Protein 7MTT (pdb70)

Structure (mmCIF, N/CA/C/O backbone):
data_7MTT
#
_entry.id   7MTT
#
_cell.length_a   50.545
_cell.length_b   60.173
_cell.length_c   66.497
_cell.angle_alpha   90.000
_cell.angle_beta   90.000
_cell.angle_gamma   90.000
#
_symmetry.space_group_name_H-M   'P 21 21 21'
#
loop_
_entity.id
_entity.type
_entity.pdbx_description
1 polymer 'Colibactin self-protection protein ClbS'
2 non-polymer '2-[N-CYCLOHEXYLAMINO]ETHANE SULFONIC ACID'
3 water water
#
loop_
_atom_site.group_PDB
_atom_site.id
_atom_site.type_symbol
_atom_site.label_atom_id
_atom_site.label_alt_id
_atom_site.label_comp_id
_atom_site.label_asym_id
_atom_site.label_entity_id
_atom_site.label_seq_id
_atom_site.pdbx_PDB_ins_code
_atom_site.Cartn_x
_atom_site.Cartn_y
_atom_site.Cartn_z
_atom_site.occupancy
_atom_site.B_iso_or_equiv
_atom_site.auth_seq_id
_atom_site.auth_comp_id
_atom_site.auth_asym_id
_atom_site.auth_atom_id
_atom_site.pdbx_PDB_model_num
ATOM 1 N N . ALA A 1 2 ? 18.493 -4.471 -5.351 1.00 41.45 2 ALA A N 1
ATOM 2 C CA . ALA A 1 2 ? 18.034 -3.089 -4.891 1.00 53.15 2 ALA A CA 1
ATOM 3 C C . ALA A 1 2 ? 16.525 -3.025 -4.516 1.00 47.22 2 ALA A C 1
ATOM 4 O O . ALA A 1 2 ? 15.718 -3.833 -4.944 1.00 47.13 2 ALA A O 1
ATOM 6 N N . VAL A 1 3 ? 16.154 -2.037 -3.719 1.00 45.95 3 VAL A N 1
ATOM 7 C CA . VAL A 1 3 ? 14.771 -1.898 -3.208 1.00 39.41 3 VAL A CA 1
ATOM 8 C C . VAL A 1 3 ? 14.499 -0.381 -3.351 1.00 41.82 3 VAL A C 1
ATOM 9 O O . VAL A 1 3 ? 15.465 0.360 -3.478 1.00 36.64 3 VAL A O 1
ATOM 13 N N . PRO A 1 4 ? 13.243 0.091 -3.317 1.00 37.69 4 PRO A N 1
ATOM 14 C CA . PRO A 1 4 ? 13.094 1.582 -3.427 1.00 34.08 4 PRO A CA 1
ATOM 15 C C . PRO A 1 4 ? 13.878 2.296 -2.384 1.00 32.69 4 PRO A C 1
ATOM 16 O O . PRO A 1 4 ? 13.943 1.863 -1.179 1.00 34.91 4 PRO A O 1
ATOM 20 N N . SER A 1 5 ? 14.551 3.378 -2.817 1.00 37.09 5 SER A N 1
ATOM 21 C CA . SER A 1 5 ? 15.453 4.126 -1.908 1.00 35.34 5 SER A CA 1
ATOM 22 C C . SER A 1 5 ? 15.127 5.591 -1.918 1.00 36.35 5 SER A C 1
ATOM 23 O O . SER A 1 5 ? 15.885 6.388 -1.324 1.00 36.98 5 SER A O 1
ATOM 26 N N . SER A 1 6 ? 14.022 5.981 -2.534 1.00 33.26 6 SER A N 1
ATOM 27 C CA . SER A 1 6 ? 13.623 7.377 -2.495 1.00 35.94 6 SER A CA 1
ATOM 28 C C . SER A 1 6 ? 12.128 7.414 -2.582 1.00 35.40 6 SER A C 1
ATOM 29 O O . SER A 1 6 ? 11.510 6.435 -2.989 1.00 34.17 6 SER A O 1
ATOM 32 N N . LYS A 1 7 ? 11.561 8.546 -2.195 1.00 37.94 7 LYS A N 1
ATOM 33 C CA . LYS A 1 7 ? 10.119 8.849 -2.335 1.00 39.00 7 LYS A CA 1
ATOM 34 C C . LYS A 1 7 ? 9.581 8.534 -3.689 1.00 39.98 7 LYS A C 1
ATOM 35 O O . LYS A 1 7 ? 8.479 7.971 -3.839 1.00 38.39 7 LYS A O 1
ATOM 41 N N . GLU A 1 8 ? 10.330 8.943 -4.732 1.00 43.99 8 GLU A N 1
ATOM 42 C CA . GLU A 1 8 ? 9.820 8.771 -6.082 1.00 38.22 8 GLU A CA 1
ATOM 43 C C . GLU A 1 8 ? 9.787 7.300 -6.493 1.00 35.79 8 GLU A C 1
ATOM 44 O O . GLU A 1 8 ? 8.847 6.845 -7.185 1.00 36.23 8 GLU A O 1
ATOM 50 N N . GLU A 1 9 ? 10.780 6.559 -6.049 1.00 32.61 9 GLU A N 1
ATOM 51 C CA . GLU A 1 9 ? 10.845 5.136 -6.389 1.00 36.65 9 GLU A CA 1
ATOM 52 C C . GLU A 1 9 ? 9.763 4.372 -5.565 1.00 34.75 9 GLU A C 1
ATOM 53 O O . GLU A 1 9 ? 9.259 3.348 -6.015 1.00 37.92 9 GLU A O 1
ATOM 59 N N . LEU A 1 10 ? 9.467 4.866 -4.361 1.00 34.86 10 LEU A N 1
ATOM 60 C CA . LEU A 1 10 ? 8.451 4.203 -3.490 1.00 33.58 10 LEU A CA 1
ATOM 61 C C . LEU A 1 10 ? 7.094 4.326 -4.135 1.00 36.33 10 LEU A C 1
ATOM 62 O O . LEU A 1 10 ? 6.327 3.326 -4.272 1.00 32.86 10 LEU A O 1
ATOM 67 N N . ILE A 1 11 ? 6.774 5.541 -4.565 1.00 30.86 11 ILE A N 1
ATOM 68 C CA . ILE A 1 11 ? 5.492 5.779 -5.209 1.00 32.25 11 ILE A CA 1
ATOM 69 C C . ILE A 1 11 ? 5.342 4.966 -6.514 1.00 32.71 11 ILE A C 1
ATOM 70 O O . ILE A 1 11 ? 4.262 4.414 -6.794 1.00 36.38 11 ILE A O 1
ATOM 75 N N . LYS A 1 12 ? 6.364 4.988 -7.373 1.00 36.20 12 LYS A N 1
ATOM 76 C CA . LYS A 1 12 ? 6.393 4.171 -8.576 1.00 37.94 12 LYS A CA 1
ATOM 77 C C . LYS A 1 12 ? 6.109 2.689 -8.257 1.00 32.58 12 LYS A C 1
ATOM 78 O O . LYS A 1 12 ? 5.283 2.074 -8.922 1.00 37.52 12 LYS A O 1
ATOM 84 N N . ALA A 1 13 ? 6.795 2.164 -7.267 1.00 33.28 13 ALA A N 1
ATOM 85 C CA . ALA A 1 13 ? 6.686 0.701 -6.902 1.00 36.88 13 ALA A CA 1
ATOM 86 C C . ALA A 1 13 ? 5.271 0.356 -6.403 1.00 34.07 13 ALA A C 1
ATOM 87 O O . ALA A 1 13 ? 4.685 -0.670 -6.766 1.00 31.93 13 ALA A O 1
ATOM 89 N N . ILE A 1 14 ? 4.678 1.277 -5.682 1.00 32.83 14 ILE A N 1
ATOM 90 C CA . ILE A 1 14 ? 3.272 1.103 -5.190 1.00 33.31 14 ILE A CA 1
ATOM 91 C C . ILE A 1 14 ? 2.314 1.126 -6.337 1.00 36.32 14 ILE A C 1
ATOM 92 O O . ILE A 1 14 ? 1.495 0.228 -6.473 1.00 33.27 14 ILE A O 1
ATOM 97 N N . ASN A 1 15 ? 2.430 2.126 -7.213 1.00 37.03 15 ASN A N 1
ATOM 98 C CA . ASN A 1 15 ? 1.438 2.276 -8.304 1.00 36.59 15 ASN A CA 1
ATOM 99 C C . ASN A 1 15 ? 1.503 1.174 -9.301 1.00 33.60 15 ASN A C 1
ATOM 100 O O . ASN A 1 15 ? 0.465 0.665 -9.757 1.00 36.45 15 ASN A O 1
ATOM 105 N N . SER A 1 16 ? 2.727 0.789 -9.592 1.00 34.77 16 SER A N 1
ATOM 106 C CA . SER A 1 16 ? 2.996 -0.252 -10.489 1.00 37.89 16 SER A CA 1
ATOM 107 C C . SER A 1 16 ? 2.521 -1.650 -10.017 1.00 37.69 16 SER A C 1
ATOM 108 O O . SER A 1 16 ? 1.778 -2.352 -10.741 1.00 37.00 16 SER A O 1
ATOM 111 N N . ASN A 1 17 ? 3.000 -2.066 -8.833 1.00 35.52 17 ASN A N 1
ATOM 112 C CA . ASN A 1 17 ? 2.550 -3.338 -8.185 1.00 33.04 17 ASN A CA 1
ATOM 113 C C . ASN A 1 17 ? 1.023 -3.386 -8.010 1.00 29.62 17 ASN A C 1
ATOM 114 O O . ASN A 1 17 ? 0.371 -4.426 -8.207 1.00 34.23 17 ASN A O 1
ATOM 119 N N . PHE A 1 18 ? 0.459 -2.279 -7.581 1.00 31.48 18 PHE A N 1
ATOM 120 C CA . PHE A 1 18 ? -1.019 -2.179 -7.424 1.00 32.45 18 PHE A CA 1
ATOM 121 C C . PHE A 1 18 ? -1.782 -2.292 -8.757 1.00 36.20 18 PHE A C 1
ATOM 122 O O . PHE A 1 18 ? -2.840 -2.980 -8.852 1.00 30.78 18 PHE A O 1
ATOM 130 N N . SER A 1 19 ? -1.247 -1.664 -9.806 1.00 34.84 19 SER A N 1
ATOM 131 C CA . SER A 1 19 ? -1.961 -1.696 -11.081 1.00 36.21 19 SER A CA 1
ATOM 132 C C . SER A 1 19 ? -1.991 -3.164 -11.611 1.00 34.47 19 SER A C 1
ATOM 133 O O . SER A 1 19 ? -3.074 -3.668 -12.062 1.00 36.55 19 SER A O 1
ATOM 136 N N . LEU A 1 20 ? -0.874 -3.884 -11.457 1.00 33.61 20 LEU A N 1
ATOM 137 C CA . LEU A 1 20 ? -0.805 -5.266 -11.924 1.00 37.01 20 LEU A CA 1
ATOM 138 C C . LEU A 1 20 ? -1.740 -6.171 -11.093 1.00 39.38 20 LEU A C 1
ATOM 139 O O . LEU A 1 20 ? -2.424 -7.063 -11.613 1.00 34.91 20 LEU A O 1
ATOM 144 N N . LEU A 1 21 ? -1.756 -5.935 -9.779 1.00 32.83 21 LEU A N 1
ATOM 145 C CA . LEU A 1 21 ? -2.631 -6.686 -8.861 1.00 29.93 21 LEU A CA 1
ATOM 146 C C . LEU A 1 21 ? -4.089 -6.435 -9.180 1.00 27.99 21 LEU A C 1
ATOM 147 O O . LEU A 1 21 ? -4.922 -7.366 -9.194 1.00 33.82 21 LEU A O 1
ATOM 152 N N . ASN A 1 22 ? -4.464 -5.182 -9.304 1.00 26.24 22 ASN A N 1
ATOM 153 C CA . ASN A 1 22 ? -5.825 -4.830 -9.574 1.00 33.66 22 ASN A CA 1
ATOM 154 C C . ASN A 1 22 ? -6.390 -5.464 -10.880 1.00 39.61 22 ASN A C 1
ATOM 155 O O . ASN A 1 22 ? -7.544 -5.871 -10.930 1.00 43.24 22 ASN A O 1
ATOM 160 N N . LYS A 1 23 ? -5.554 -5.561 -11.906 1.00 41.12 23 LYS A N 1
ATOM 161 C CA . LYS A 1 23 ? -5.918 -6.196 -13.170 1.00 44.83 23 LYS A CA 1
ATOM 162 C C . LYS A 1 23 ? -6.295 -7.649 -12.885 1.00 39.44 23 LYS A C 1
ATOM 163 O O . LYS A 1 23 ? -7.405 -8.089 -13.235 1.00 46.51 23 LYS A O 1
ATOM 169 N N . LYS A 1 24 ? -5.414 -8.375 -12.199 1.00 36.37 24 LYS A N 1
ATOM 170 C CA . LYS A 1 24 ? -5.707 -9.750 -11.760 1.00 37.36 24 LYS A CA 1
ATOM 171 C C . LYS A 1 24 ? -6.988 -9.852 -10.885 1.00 38.62 24 LYS A C 1
ATOM 172 O O . LYS A 1 24 ? -7.845 -10.713 -11.108 1.00 36.38 24 LYS A O 1
ATOM 178 N N . LEU A 1 25 ? -7.128 -8.974 -9.888 1.00 35.11 25 LEU A N 1
ATOM 179 C CA . LEU A 1 25 ? -8.330 -9.028 -9.062 1.00 34.09 25 LEU A CA 1
ATOM 180 C C . LEU A 1 25 ? -9.614 -8.822 -9.847 1.00 35.62 25 LEU A C 1
ATOM 181 O O . LEU A 1 25 ? -10.628 -9.491 -9.595 1.00 37.43 25 LEU A O 1
ATOM 186 N N . GLU A 1 26 ? -9.595 -7.830 -10.739 1.00 36.13 26 GLU A N 1
ATOM 187 C CA . GLU A 1 26 ? -10.767 -7.557 -11.582 1.00 40.11 26 GLU A CA 1
ATOM 188 C C . GLU A 1 26 ? -11.171 -8.753 -12.475 1.00 36.36 26 GLU A C 1
ATOM 189 O O . GLU A 1 26 ? -12.308 -8.899 -12.806 1.00 37.86 26 GLU A O 1
ATOM 195 N N . SER A 1 27 ? -10.260 -9.634 -12.769 1.00 33.29 27 SER A N 1
ATOM 196 C CA . SER A 1 27 ? -10.552 -10.750 -13.653 1.00 43.12 27 SER A CA 1
ATOM 197 C C . SER A 1 27 ? -11.159 -11.940 -12.925 1.00 45.40 27 SER A C 1
ATOM 198 O O . SER A 1 27 ? -11.409 -12.965 -13.560 1.00 36.93 27 SER A O 1
ATOM 201 N N . ILE A 1 28 ? -11.333 -11.872 -11.602 1.00 35.95 28 ILE A N 1
ATOM 202 C CA . ILE A 1 28 ? -11.793 -13.045 -10.863 1.00 37.72 28 ILE A CA 1
ATOM 203 C C . ILE A 1 28 ? -13.288 -12.976 -10.821 1.00 32.26 28 ILE A C 1
ATOM 204 O O . ILE A 1 28 ? -13.857 -11.969 -10.464 1.00 31.40 28 ILE A O 1
ATOM 209 N N . THR A 1 29 ? -13.944 -14.083 -11.113 1.00 31.58 29 THR A N 1
ATOM 210 C CA . THR A 1 29 ? -15.416 -14.131 -11.013 1.00 33.63 29 THR A CA 1
ATOM 211 C C . THR A 1 29 ? -15.814 -13.895 -9.557 1.00 30.12 29 THR A C 1
ATOM 212 O O . THR A 1 29 ? -15.356 -14.630 -8.694 1.00 28.25 29 THR A O 1
ATOM 216 N N . PRO A 1 30 ? -16.723 -12.933 -9.283 1.00 28.66 30 PRO A N 1
ATOM 217 C CA . PRO A 1 30 ? -17.087 -12.613 -7.883 1.00 29.57 30 PRO A CA 1
ATOM 218 C C . PRO A 1 30 ? -17.633 -13.790 -7.084 1.00 32.16 30 PRO A C 1
ATOM 219 O O . PRO A 1 30 ? -17.381 -13.944 -5.864 1.00 30.66 30 PRO A O 1
ATOM 223 N N . GLN A 1 31 ? -18.372 -14.680 -7.783 1.00 30.66 31 GLN A N 1
ATOM 224 C CA . GLN A 1 31 ? -18.970 -15.827 -7.12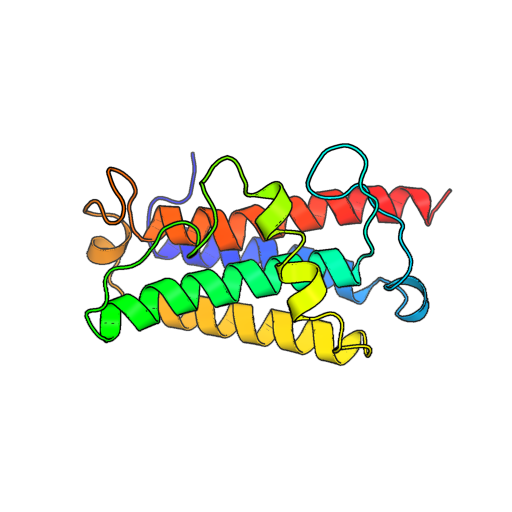8 1.00 31.57 31 GLN A CA 1
ATOM 225 C C . GLN A 1 31 ? -17.955 -16.843 -6.715 1.00 30.84 31 GLN A C 1
ATOM 226 O O . GLN A 1 31 ? -18.297 -17.780 -6.065 1.00 31.24 31 GLN A O 1
ATOM 232 N N . LEU A 1 32 ? -16.706 -16.714 -7.147 1.00 26.90 32 LEU A N 1
ATOM 233 C CA . LEU A 1 32 ? -15.627 -17.582 -6.679 1.00 29.21 32 LEU A CA 1
ATOM 234 C C . LEU A 1 32 ? -14.705 -16.894 -5.650 1.00 31.10 32 LEU A C 1
ATOM 235 O O . LEU A 1 32 ? -13.781 -17.530 -5.166 1.00 29.28 32 LEU A O 1
ATOM 240 N N . ALA A 1 33 ? -14.923 -15.624 -5.380 1.00 32.16 33 ALA A N 1
ATOM 241 C CA . ALA A 1 33 ? -13.939 -14.848 -4.642 1.00 30.74 33 ALA A CA 1
ATOM 242 C C . ALA A 1 33 ? -13.983 -15.145 -3.151 1.00 31.05 33 ALA A C 1
ATOM 243 O O . ALA A 1 33 ? -13.084 -14.732 -2.416 1.00 31.75 33 ALA A O 1
ATOM 245 N N . PHE A 1 34 ? -15.009 -15.871 -2.692 1.00 30.32 34 PHE A N 1
ATOM 246 C CA . PHE A 1 34 ? -15.262 -16.063 -1.278 1.00 28.84 34 PHE A CA 1
ATOM 247 C C . PHE A 1 34 ? -15.046 -17.489 -0.866 1.00 30.53 34 PHE A C 1
ATOM 248 O O . PHE A 1 34 ? -15.253 -17.847 0.255 1.00 32.97 34 PHE A O 1
ATOM 256 N N . GLU A 1 35 ? -14.653 -18.304 -1.795 1.00 28.29 35 GLU A N 1
ATOM 257 C CA . GLU A 1 35 ? -14.414 -19.725 -1.534 1.00 29.66 35 GLU A CA 1
ATOM 258 C C . GLU A 1 35 ? -12.937 -19.918 -1.129 1.00 29.89 35 GLU A C 1
ATOM 259 O O . GLU A 1 35 ? -12.041 -19.400 -1.837 1.00 31.64 35 GLU A O 1
ATOM 265 N N . PRO A 1 36 ? -12.679 -20.770 -0.114 1.00 32.56 36 PRO A N 1
ATOM 266 C CA . PRO A 1 36 ? -11.265 -21.133 0.203 1.00 31.89 36 PRO A CA 1
ATOM 267 C C . PRO A 1 36 ? -10.504 -21.927 -0.890 1.00 37.81 36 PRO A C 1
ATOM 268 O O . PRO A 1 36 ? -10.708 -23.150 -1.072 1.00 35.07 36 PRO A O 1
ATOM 272 N N . LEU A 1 37 ? -9.607 -21.233 -1.601 1.00 32.90 37 LEU A N 1
ATOM 273 C CA . LEU A 1 37 ? -8.953 -21.768 -2.777 1.00 32.22 37 LEU A CA 1
ATOM 274 C C . LEU A 1 37 ? -7.449 -21.550 -2.806 1.00 36.96 37 LEU A C 1
ATOM 275 O O . LEU A 1 37 ? -6.851 -21.971 -3.739 1.00 36.38 37 LEU A O 1
ATOM 280 N N . LEU A 1 38 ? -6.859 -20.792 -1.859 1.00 33.99 38 LEU A N 1
ATOM 281 C CA . LEU A 1 38 ? -5.448 -20.405 -1.935 1.00 34.81 38 LEU A CA 1
ATOM 282 C C . LEU A 1 38 ? -4.763 -20.832 -0.653 1.00 32.11 38 LEU A C 1
ATOM 283 O O . LEU A 1 38 ? -5.343 -20.819 0.443 1.00 29.79 38 LEU A O 1
ATOM 288 N N . GLU A 1 39 ? -3.479 -21.104 -0.740 1.00 31.24 39 GLU A N 1
ATOM 289 C CA . GLU A 1 39 ? -2.707 -21.245 0.457 1.00 33.25 39 GLU A CA 1
ATOM 290 C C . GLU A 1 39 ? -2.660 -19.888 1.214 1.00 30.60 39 GLU A C 1
ATOM 291 O O . GLU A 1 39 ? -2.633 -18.846 0.622 1.00 26.39 39 GLU A O 1
ATOM 297 N N . GLY A 1 40 ? -2.718 -19.917 2.526 1.00 28.12 40 GLY A N 1
ATOM 298 C CA . GLY A 1 40 ? -2.796 -18.671 3.357 1.00 25.83 40 GLY A CA 1
ATOM 299 C C . GLY A 1 40 ? -1.451 -18.144 3.750 1.00 30.01 40 GLY A C 1
ATOM 300 O O . GLY A 1 40 ? -0.426 -18.320 3.024 1.00 29.83 40 GLY A O 1
ATOM 301 N N . HIS A 1 41 ? -1.429 -17.434 4.860 1.00 28.19 41 HIS A N 1
ATOM 302 C CA . HIS A 1 41 ? -0.183 -16.700 5.293 1.00 26.90 41 HIS A CA 1
ATOM 303 C C . HIS A 1 41 ? 0.578 -17.382 6.375 1.00 30.51 41 HIS A C 1
ATOM 304 O O . HIS A 1 41 ? 1.552 -16.850 6.910 1.00 30.43 41 HIS A O 1
ATOM 311 N N . ALA A 1 42 ? 0.100 -18.549 6.746 1.00 31.02 42 ALA A N 1
ATOM 312 C CA . ALA A 1 42 ? 0.810 -19.390 7.706 1.00 31.92 42 ALA A CA 1
ATOM 313 C C . ALA A 1 42 ? 0.478 -20.837 7.364 1.00 34.74 42 ALA A C 1
ATOM 314 O O . ALA A 1 42 ? -0.425 -21.111 6.602 1.00 33.14 42 ALA A O 1
ATOM 316 N N . LYS A 1 43 ? 1.229 -21.734 7.944 1.00 33.25 43 LYS A N 1
ATOM 317 C CA . LYS A 1 43 ? 1.223 -23.146 7.565 1.00 34.58 43 LYS A CA 1
ATOM 318 C C . LYS A 1 43 ? -0.178 -23.740 7.812 1.00 30.60 43 LYS A C 1
ATOM 319 O O . LYS A 1 43 ? -0.747 -23.536 8.873 1.00 27.96 43 LYS A O 1
ATOM 325 N N . GLY A 1 44 ? -0.665 -24.465 6.814 1.00 31.05 44 GLY A N 1
ATOM 326 C CA . GLY A 1 44 ? -1.881 -25.304 6.870 1.00 32.59 44 GLY A CA 1
ATOM 327 C C . GLY A 1 44 ? -3.187 -24.578 6.625 1.00 35.02 44 GLY A C 1
ATOM 328 O O . GLY A 1 44 ? -4.185 -25.198 6.790 1.00 31.64 44 GLY A O 1
ATOM 329 N N . THR A 1 45 ? -3.188 -23.248 6.388 1.00 31.57 45 THR A N 1
ATOM 330 C CA . THR A 1 45 ? -4.441 -22.501 6.131 1.00 29.76 45 THR A CA 1
ATOM 331 C C . THR A 1 45 ? -4.766 -22.441 4.636 1.00 26.82 45 THR A C 1
ATOM 332 O O . THR A 1 45 ? -3.925 -22.546 3.785 1.00 28.29 45 THR A O 1
ATOM 336 N N . THR A 1 46 ? -6.053 -22.265 4.347 1.00 26.78 46 THR A N 1
ATOM 337 C CA . THR A 1 46 ? -6.585 -22.106 3.022 1.00 28.75 46 THR A CA 1
ATOM 338 C C . THR A 1 46 ? -7.509 -20.913 3.084 1.00 27.02 46 THR A C 1
ATOM 339 O O . THR A 1 46 ? -8.330 -20.820 4.039 1.00 27.75 46 THR A O 1
ATOM 343 N N . ILE A 1 47 ? -7.325 -19.963 2.160 1.00 25.94 47 ILE A N 1
ATOM 344 C CA . ILE A 1 47 ? -8.012 -18.678 2.213 1.00 25.48 47 ILE A CA 1
ATOM 345 C C . ILE A 1 47 ? -8.612 -18.392 0.855 1.00 22.37 47 ILE A C 1
ATOM 346 O O . ILE A 1 47 ? -8.289 -19.032 -0.121 1.00 25.41 47 ILE A O 1
ATOM 351 N N . SER A 1 48 ? -9.554 -17.471 0.852 1.00 23.16 48 SER A N 1
ATOM 352 C CA . SER A 1 48 ? -10.209 -16.970 -0.339 1.00 25.21 48 SER A CA 1
ATOM 353 C C . SER A 1 48 ? -9.470 -15.776 -0.897 1.00 29.49 48 SER A C 1
ATOM 354 O O . SER A 1 48 ? -8.641 -15.096 -0.191 1.00 27.02 48 SER A O 1
ATOM 357 N N . VAL A 1 49 ? -9.794 -15.453 -2.140 1.00 24.88 49 VAL A N 1
ATOM 358 C CA . VAL A 1 49 ? -9.363 -14.198 -2.712 1.00 25.13 49 VAL A CA 1
ATOM 359 C C . VAL A 1 49 ? -9.812 -13.033 -1.877 1.00 25.77 49 VAL A C 1
ATOM 360 O O . VAL A 1 49 ? -9.051 -12.055 -1.723 1.00 25.86 49 VAL A O 1
ATOM 364 N N . ALA A 1 50 ? -11.073 -13.048 -1.394 1.00 26.13 50 ALA A N 1
ATOM 365 C CA . ALA A 1 50 ? -11.591 -11.996 -0.548 1.00 24.67 50 ALA A CA 1
ATOM 366 C C . ALA A 1 50 ? -10.731 -11.843 0.753 1.00 24.60 50 ALA A C 1
ATOM 367 O O . ALA A 1 50 ? -10.471 -10.731 1.192 1.00 24.06 50 ALA A O 1
ATOM 369 N N . ASN A 1 51 ? -10.350 -12.947 1.360 1.00 23.69 51 ASN A N 1
ATOM 370 C CA . ASN A 1 51 ? -9.421 -12.975 2.499 1.00 22.38 51 ASN A CA 1
ATOM 371 C C . ASN A 1 51 ? -8.070 -12.294 2.157 1.00 24.10 51 ASN A C 1
ATOM 372 O O . ASN A 1 51 ? -7.508 -11.505 2.954 1.00 22.89 51 ASN A O 1
ATOM 377 N N . LEU A 1 52 ? -7.526 -12.626 0.998 1.00 22.95 52 LEU A N 1
ATOM 378 C CA . LEU A 1 52 ? -6.297 -12.015 0.519 1.00 23.96 52 LEU A CA 1
ATOM 379 C C . LEU A 1 52 ? -6.418 -10.473 0.386 1.00 24.63 52 LEU A C 1
ATOM 380 O O . LEU A 1 52 ? -5.529 -9.695 0.842 1.00 23.39 52 LEU A O 1
ATOM 385 N N . VAL A 1 53 ? -7.544 -10.013 -0.177 1.00 22.80 53 VAL A N 1
ATOM 386 C CA . VAL A 1 53 ? -7.746 -8.589 -0.301 1.00 23.35 53 VAL A CA 1
ATO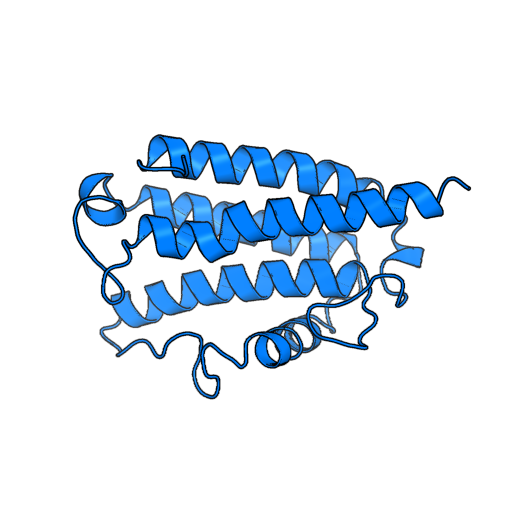M 387 C C . VAL A 1 53 ? -7.892 -7.996 1.097 1.00 26.43 53 VAL A C 1
ATOM 388 O O . VAL A 1 53 ? -7.373 -6.930 1.361 1.00 23.48 53 VAL A O 1
ATOM 392 N N . SER A 1 54 ? -8.591 -8.683 2.003 1.00 23.89 54 SER A N 1
ATOM 393 C CA . SER A 1 54 ? -8.777 -8.182 3.380 1.00 24.84 54 SER A CA 1
ATOM 394 C C . SER A 1 54 ? -7.429 -8.012 4.058 1.00 23.77 54 SER A C 1
ATOM 395 O O . SER A 1 54 ? -7.247 -7.108 4.835 1.00 23.50 54 SER A O 1
ATOM 398 N N . TYR A 1 55 ? -6.580 -8.998 3.858 1.00 22.23 55 TYR A N 1
ATOM 399 C CA . TYR A 1 55 ? -5.193 -8.915 4.352 1.00 24.19 55 TYR A CA 1
ATOM 400 C C . TYR A 1 55 ? -4.479 -7.625 3.901 1.00 23.20 55 TYR A C 1
ATOM 401 O O . TYR A 1 55 ? -3.764 -6.956 4.728 1.00 22.07 55 TYR A O 1
ATOM 410 N N . LEU A 1 56 ? -4.614 -7.310 2.603 1.00 21.06 56 LEU A N 1
ATOM 411 C CA . LEU A 1 56 ? -3.978 -6.108 2.063 1.00 24.03 56 LEU A CA 1
ATOM 412 C C . LEU A 1 56 ? -4.559 -4.856 2.649 1.00 23.57 56 LEU A C 1
ATOM 413 O O . LEU A 1 56 ? -3.813 -3.956 3.038 1.00 20.62 56 LEU A O 1
ATOM 418 N N . ILE A 1 57 ? -5.896 -4.792 2.779 1.00 22.81 57 ILE A N 1
ATOM 419 C CA . ILE A 1 57 ? -6.522 -3.629 3.362 1.00 23.35 57 ILE A CA 1
ATOM 420 C C . ILE A 1 57 ? -6.115 -3.526 4.847 1.00 21.05 57 ILE A C 1
ATOM 421 O O . ILE A 1 57 ? -5.835 -2.451 5.400 1.00 22.39 57 ILE A O 1
ATOM 426 N N . GLY A 1 58 ? -6.087 -4.646 5.534 1.00 20.51 58 GLY A N 1
ATOM 427 C CA . GLY A 1 58 ? -5.670 -4.572 6.920 1.00 20.77 58 GLY A CA 1
ATOM 428 C C . GLY A 1 58 ? -4.267 -4.054 7.130 1.00 20.90 58 GLY A C 1
ATOM 429 O O . GLY A 1 58 ? -4.019 -3.213 7.996 1.00 22.22 58 GLY A O 1
ATOM 430 N N . TRP A 1 59 ? -3.335 -4.508 6.319 1.00 19.37 59 TRP A N 1
ATOM 431 C CA . TRP A 1 59 ? -1.989 -3.969 6.393 1.00 21.99 59 TRP A CA 1
ATOM 432 C C . TRP A 1 59 ? -1.950 -2.491 6.051 1.00 22.57 59 TRP A C 1
ATOM 433 O O . TRP A 1 59 ? -1.283 -1.692 6.765 1.00 20.09 59 TRP A O 1
ATOM 444 N N . GLY A 1 60 ? -2.695 -2.084 5.032 1.00 20.63 60 GLY A N 1
ATOM 445 C CA . GLY A 1 60 ? -2.715 -0.640 4.672 1.00 24.82 60 GLY A CA 1
ATOM 446 C C . GLY A 1 60 ? -3.358 0.207 5.755 1.00 24.46 60 GLY A C 1
ATOM 447 O O . GLY A 1 60 ? -2.812 1.284 6.100 1.00 22.80 60 GLY A O 1
ATOM 448 N N . GLU A 1 61 ? -4.498 -0.223 6.311 1.00 23.46 61 GLU A N 1
ATOM 449 C CA . GLU A 1 61 ? -5.086 0.511 7.436 1.00 24.13 61 GLU A CA 1
ATOM 450 C C . GLU A 1 61 ? -4.167 0.545 8.641 1.00 24.38 61 GLU A C 1
ATOM 451 O O . GLU A 1 61 ? -4.129 1.533 9.397 1.00 23.48 61 GLU A O 1
ATOM 457 N N . LEU A 1 62 ? -3.412 -0.524 8.861 1.00 20.46 62 LEU A N 1
ATOM 458 C CA . LEU A 1 62 ? -2.438 -0.484 9.940 1.00 21.53 62 LEU A CA 1
ATOM 459 C C . LEU A 1 62 ? -1.319 0.507 9.747 1.00 22.43 62 LEU A C 1
ATOM 460 O O . LEU A 1 62 ? -0.922 1.177 10.730 1.00 23.50 62 LEU A O 1
ATOM 465 N N . VAL A 1 63 ? -0.799 0.646 8.545 1.00 21.37 63 VAL A N 1
ATOM 466 C CA . VAL A 1 63 ? 0.187 1.659 8.286 1.00 22.22 63 VAL A CA 1
ATOM 467 C C . VAL A 1 63 ? -0.411 3.070 8.506 1.00 22.48 63 VAL A C 1
ATOM 468 O O . VAL A 1 63 ? 0.197 3.936 9.150 1.00 24.06 63 VAL A O 1
ATOM 472 N N . LEU A 1 64 ? -1.668 3.257 8.141 1.00 21.23 64 LEU A N 1
ATOM 473 C CA . LEU A 1 64 ? -2.293 4.553 8.403 1.00 23.54 64 LEU A CA 1
ATOM 474 C C . LEU A 1 64 ? -2.455 4.763 9.900 1.00 23.76 64 LEU A C 1
ATOM 475 O O . LEU A 1 64 ? -2.363 5.865 10.395 1.00 21.20 64 LEU A O 1
ATOM 480 N N . HIS A 1 65 ? -2.808 3.719 10.602 1.00 23.59 65 HIS A N 1
ATOM 481 C CA . HIS A 1 65 ? -2.959 3.727 12.065 1.00 23.41 65 HIS A CA 1
ATOM 482 C C . HIS A 1 65 ? -1.675 4.067 12.792 1.00 25.60 65 HIS A C 1
ATOM 483 O O . HIS A 1 65 ? -1.725 4.939 13.690 1.00 23.95 65 HIS A O 1
ATOM 490 N N . TRP A 1 66 ? -0.539 3.481 12.388 1.00 21.28 66 TRP A N 1
ATOM 491 C CA . TRP A 1 66 ? 0.728 3.900 12.917 1.00 21.84 66 TRP A CA 1
ATOM 492 C C . TRP A 1 66 ? 0.934 5.457 12.790 1.00 24.88 66 TRP A C 1
ATOM 493 O O . TRP A 1 66 ? 1.403 6.132 13.781 1.00 24.36 66 TRP A O 1
ATOM 504 N N . HIS A 1 67 ? 0.645 5.968 11.595 1.00 24.31 67 HIS A N 1
ATOM 505 C CA . HIS A 1 67 ? 0.767 7.404 11.338 1.00 25.67 67 HIS A CA 1
ATOM 506 C C . HIS A 1 67 ? -0.213 8.287 12.081 1.00 24.96 67 HIS A C 1
ATOM 507 O O . HIS A 1 67 ? 0.139 9.439 12.501 1.00 25.59 67 HIS A O 1
ATOM 514 N N . ASP A 1 68 ? -1.405 7.760 12.331 1.00 22.92 68 ASP A N 1
ATOM 515 C CA . ASP A 1 68 ? -2.393 8.465 13.122 1.00 25.88 68 ASP A CA 1
ATOM 516 C C . ASP A 1 68 ? -1.927 8.557 14.619 1.00 26.67 68 ASP A C 1
ATOM 517 O O . ASP A 1 68 ? -2.012 9.608 15.257 1.00 24.46 68 ASP A O 1
ATOM 522 N N . GLN A 1 69 ? -1.448 7.446 15.187 1.00 26.65 69 GLN A N 1
ATOM 523 C CA . GL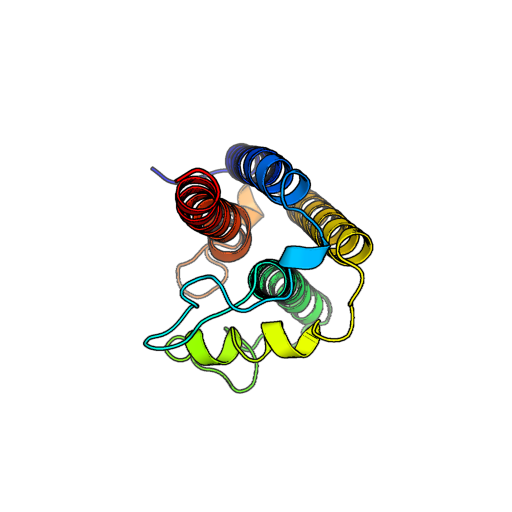N A 1 69 ? -0.919 7.403 16.547 1.00 26.43 69 GLN A CA 1
ATOM 524 C C . GLN A 1 69 ? 0.213 8.409 16.700 1.00 26.85 69 GLN A C 1
ATOM 525 O O . GLN A 1 69 ? 0.221 9.180 17.648 1.00 28.12 69 GLN A O 1
ATOM 531 N N . GLU A 1 70 ? 1.095 8.464 15.709 1.00 23.61 70 GLU A N 1
ATOM 532 C CA . GLU A 1 70 ? 2.208 9.352 15.710 1.00 25.96 70 GLU A CA 1
ATOM 533 C C . GLU A 1 70 ? 1.754 10.833 15.663 1.00 26.30 70 GLU A C 1
ATOM 534 O O . GLU A 1 70 ? 2.263 11.629 16.432 1.00 27.75 70 GLU A O 1
ATOM 540 N N . ALA A 1 71 ? 0.761 11.138 14.839 1.00 26.26 71 ALA A N 1
ATOM 541 C CA . ALA A 1 71 ? 0.185 12.492 14.697 1.00 24.21 71 ALA A CA 1
ATOM 542 C C . ALA A 1 71 ? -0.423 12.968 15.979 1.00 24.06 71 ALA A C 1
ATOM 543 O O . ALA A 1 71 ? -0.515 14.181 16.255 1.00 24.64 71 ALA A O 1
ATOM 545 N N . LYS A 1 72 ? -0.932 12.034 16.759 1.00 23.71 72 LYS A N 1
ATOM 546 C CA . LYS A 1 72 ? -1.548 12.295 18.062 1.00 29.52 72 LYS A CA 1
ATOM 547 C C . LYS A 1 72 ? -0.636 12.092 19.264 1.00 28.44 72 LYS A C 1
ATOM 548 O O . LYS A 1 72 ? -1.065 12.204 20.440 1.00 30.24 72 LYS A O 1
ATOM 554 N N . GLY A 1 73 ? 0.627 11.830 18.982 1.00 26.01 73 GLY A N 1
ATOM 555 C CA . GLY A 1 73 ? 1.656 11.720 19.996 1.00 26.07 73 GLY A CA 1
ATOM 556 C C . GLY A 1 73 ? 1.610 10.469 20.858 1.00 31.45 73 GLY A C 1
ATOM 557 O O . GLY A 1 73 ? 2.338 10.363 21.845 1.00 27.11 73 GLY A O 1
ATOM 558 N N . LYS A 1 74 ? 0.826 9.487 20.419 1.00 27.29 74 LYS A N 1
ATOM 559 C CA . LYS A 1 74 ? 0.753 8.184 21.082 1.00 30.23 74 LYS A CA 1
ATOM 560 C C . LYS A 1 74 ? 1.913 7.261 20.687 1.00 32.24 74 LYS A C 1
ATOM 561 O O . LYS A 1 74 ? 2.362 7.295 19.545 1.00 30.79 74 LYS A O 1
ATOM 567 N N . THR A 1 75 ? 2.331 6.408 21.625 1.00 31.45 75 THR A N 1
ATOM 568 C CA . THR A 1 75 ? 3.409 5.492 21.393 1.00 31.48 75 THR A CA 1
ATOM 569 C C . THR A 1 75 ? 2.869 4.412 20.425 1.00 27.59 75 THR A C 1
ATOM 570 O O . THR A 1 75 ? 1.825 3.884 20.648 1.00 31.28 75 THR A O 1
ATOM 574 N N . ILE A 1 76 ? 3.551 4.146 19.348 1.00 29.65 76 ILE A N 1
ATOM 575 C CA . ILE A 1 76 ? 3.062 3.142 18.384 1.00 30.65 76 ILE A CA 1
ATOM 576 C C . ILE A 1 76 ? 3.525 1.796 18.879 1.00 31.72 76 ILE A C 1
ATOM 577 O O . ILE A 1 76 ? 4.709 1.614 19.126 1.00 26.16 76 ILE A O 1
ATOM 582 N N . ILE A 1 77 ? 2.611 0.861 19.013 1.00 28.43 77 ILE A N 1
ATOM 583 C CA . ILE A 1 77 ? 2.947 -0.548 19.238 1.00 34.38 77 ILE A CA 1
ATOM 584 C C . ILE A 1 77 ? 3.095 -1.293 17.904 1.00 27.47 77 ILE A C 1
ATOM 585 O O . ILE A 1 77 ? 2.080 -1.438 17.161 1.00 28.82 77 ILE A O 1
ATOM 590 N N . PHE A 1 78 ? 4.323 -1.791 17.642 1.00 26.24 78 PHE A N 1
ATOM 591 C CA . PHE A 1 78 ? 4.632 -2.474 16.421 1.00 25.31 78 PHE A CA 1
ATOM 592 C C . PHE A 1 78 ? 4.691 -3.971 16.731 1.00 28.30 78 PHE A C 1
ATOM 593 O O . PHE A 1 78 ? 5.260 -4.329 17.758 1.00 29.38 78 PHE A O 1
ATOM 601 N N . PRO A 1 79 ? 4.170 -4.838 15.833 1.00 25.96 79 PRO A N 1
ATOM 602 C CA . PRO A 1 79 ? 3.465 -4.468 14.622 1.00 25.07 79 PRO A CA 1
ATOM 603 C C . PRO A 1 79 ? 2.045 -3.930 14.881 1.00 24.08 79 PRO A C 1
ATOM 604 O O . PRO A 1 79 ? 1.521 -3.072 14.116 1.00 22.99 79 PRO A O 1
ATOM 608 N N . GLU A 1 80 ? 1.436 -4.418 15.956 1.00 22.19 80 GLU A N 1
ATOM 609 C CA . GLU A 1 80 ? 0.102 -4.031 16.349 1.00 26.23 80 GLU A CA 1
ATOM 610 C C . GLU A 1 80 ? -0.043 -4.445 17.792 1.00 26.85 80 GLU A C 1
ATOM 611 O O . GLU A 1 80 ? 0.604 -5.403 18.272 1.00 25.66 80 GLU A O 1
ATOM 617 N N . GLU A 1 81 ? -0.829 -3.678 18.532 1.00 25.83 81 GLU A N 1
ATOM 618 C CA . GLU A 1 81 ? -1.133 -4.026 19.910 1.00 26.20 81 GLU A CA 1
ATOM 619 C C . GLU A 1 81 ? -1.679 -5.438 19.983 1.00 26.73 81 GLU A C 1
ATOM 620 O O . GLU A 1 81 ? -2.610 -5.789 19.258 1.00 25.76 81 GLU A O 1
ATOM 626 N N . GLY A 1 82 ? -1.071 -6.208 20.892 1.00 27.06 82 GLY A N 1
ATOM 627 C CA . GLY A 1 82 ? -1.359 -7.626 21.074 1.00 29.75 82 GLY A CA 1
ATOM 628 C C . GLY A 1 82 ? -0.687 -8.626 20.168 1.00 30.36 82 GLY A C 1
ATOM 629 O O . GLY A 1 82 ? -1.084 -9.819 20.193 1.00 30.05 82 GLY A O 1
ATOM 630 N N . PHE A 1 83 ? 0.300 -8.203 19.383 1.00 25.61 83 PHE A N 1
ATOM 631 C CA . PHE A 1 83 ? 0.964 -9.119 18.388 1.00 25.86 83 PHE A CA 1
ATOM 632 C C . PHE A 1 83 ? 2.422 -8.890 18.436 1.00 27.06 83 PHE A C 1
ATOM 633 O O . PHE A 1 83 ? 2.842 -7.734 18.537 1.00 27.81 83 PHE A O 1
ATOM 641 N N . LYS A 1 84 ? 3.243 -9.927 18.314 1.00 25.94 84 LYS A N 1
ATOM 642 C CA . LYS A 1 84 ? 4.658 -9.742 18.123 1.00 28.73 84 LYS A CA 1
ATOM 643 C C . LYS A 1 84 ? 4.998 -9.898 16.677 1.00 24.31 84 LYS A C 1
ATOM 644 O O . LYS A 1 84 ? 4.181 -10.452 15.885 1.00 24.51 84 LYS A O 1
ATOM 650 N N . TRP A 1 85 ? 6.230 -9.530 16.307 1.00 24.92 85 TRP A N 1
ATOM 651 C CA . TRP A 1 85 ? 6.657 -9.658 14.916 1.00 25.54 85 TRP A CA 1
ATOM 652 C C . TRP A 1 85 ? 6.692 -11.116 14.410 1.00 26.49 85 TRP A C 1
ATOM 653 O O . TRP A 1 85 ? 6.559 -11.357 13.226 1.00 28.32 85 TRP A O 1
ATOM 664 N N . ASN A 1 86 ? 6.852 -12.057 15.317 1.00 26.28 86 ASN A N 1
ATOM 665 C CA . ASN A 1 86 ? 6.868 -13.457 14.899 1.00 28.59 86 ASN A CA 1
ATOM 666 C C . ASN A 1 86 ? 5.477 -14.068 14.880 1.00 24.65 86 ASN A C 1
ATOM 667 O O . ASN A 1 86 ? 5.330 -15.266 14.708 1.00 27.20 86 ASN A O 1
ATOM 672 N N . GLU A 1 87 ? 4.475 -13.230 15.091 1.00 24.47 87 GLU A N 1
ATOM 673 C CA . GLU A 1 87 ? 3.070 -13.591 15.064 1.00 25.64 87 GLU A CA 1
ATOM 674 C C . GLU A 1 87 ? 2.281 -12.979 13.910 1.00 24.47 87 GLU A C 1
ATOM 675 O O . GLU A 1 87 ? 1.028 -12.874 13.984 1.00 23.84 87 GLU A O 1
ATOM 681 N N . LEU A 1 88 ? 2.956 -12.642 12.829 1.00 23.37 88 LEU A N 1
ATOM 682 C CA . LEU A 1 88 ? 2.284 -12.037 11.712 1.00 24.85 88 LEU A CA 1
ATOM 683 C C . LEU A 1 88 ? 1.275 -12.990 11.090 1.00 25.27 88 LEU A C 1
ATOM 684 O O . LEU A 1 88 ? 0.335 -12.559 10.452 1.00 23.73 88 LEU A O 1
ATOM 689 N N . GLY A 1 89 ? 1.462 -14.295 11.242 1.00 24.36 89 GLY A N 1
ATOM 690 C CA . GLY A 1 89 ? 0.419 -15.227 10.753 1.00 22.80 89 GLY A CA 1
ATOM 691 C C . GLY A 1 89 ? -0.957 -15.027 11.422 1.00 24.16 89 GLY A C 1
ATOM 692 O O . GLY A 1 89 ? -2.033 -15.294 10.825 1.00 25.66 89 GLY A O 1
ATOM 693 N N . ARG A 1 90 ? -0.944 -14.640 12.709 1.00 23.90 90 ARG A N 1
ATOM 694 C CA . ARG A 1 90 ? -2.154 -14.490 13.484 1.00 20.50 90 ARG A CA 1
ATOM 695 C C . ARG A 1 90 ? -2.760 -13.107 13.183 1.00 20.41 90 ARG A C 1
ATOM 696 O O . ARG A 1 90 ? -3.954 -12.881 13.244 1.00 22.96 90 ARG A O 1
ATOM 7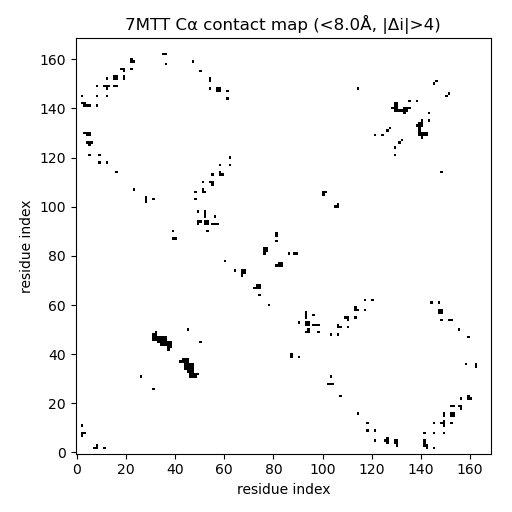04 N N . LEU A 1 91 ? -1.876 -12.159 12.954 1.00 20.17 91 LEU A N 1
ATOM 705 C CA . LEU A 1 91 ? -2.340 -10.848 12.505 1.00 20.47 91 LEU A CA 1
ATOM 706 C C . LEU A 1 91 ? -3.097 -10.970 11.186 1.00 22.38 91 LEU A C 1
ATOM 707 O O . LEU A 1 91 ? -4.107 -10.350 11.013 1.00 21.66 91 LEU A O 1
ATOM 712 N N . ALA A 1 92 ? -2.611 -11.819 10.264 1.00 23.76 92 ALA A N 1
ATOM 713 C CA . ALA A 1 92 ? -3.343 -12.089 9.025 1.00 25.70 92 ALA A CA 1
ATOM 714 C C . ALA A 1 92 ? -4.778 -12.533 9.321 1.00 25.98 92 ALA A C 1
ATOM 715 O O . ALA A 1 92 ? -5.693 -12.057 8.707 1.00 23.80 92 ALA A O 1
ATOM 717 N N A GLN A 1 93 ? -4.944 -13.465 10.265 0.55 27.32 93 GLN A N 1
ATOM 718 N N B GLN A 1 93 ? -4.968 -13.433 10.276 0.45 27.75 93 GLN A N 1
ATOM 719 C CA A GLN A 1 93 ? -6.267 -13.943 10.678 0.55 27.45 93 GLN A CA 1
ATOM 720 C CA B GLN A 1 93 ? -6.305 -13.900 10.608 0.45 28.19 93 GLN A CA 1
ATOM 721 C C A GLN A 1 93 ? -7.176 -12.812 11.135 0.55 27.14 93 GLN A C 1
ATOM 722 C C B GLN A 1 93 ? -7.205 -12.819 11.172 0.45 27.74 93 GLN A C 1
ATOM 723 O O A GLN A 1 93 ? -8.373 -12.774 10.789 0.55 27.55 93 GLN A O 1
ATOM 724 O O B GLN A 1 93 ? -8.424 -12.822 10.936 0.45 28.52 93 GLN A O 1
ATOM 735 N N . LYS A 1 94 ? -6.622 -11.897 11.930 1.00 25.53 94 LYS A N 1
ATOM 736 C CA . LYS A 1 94 ? -7.351 -10.721 12.349 1.00 27.15 94 LYS A CA 1
ATOM 737 C C . LYS A 1 94 ? -7.891 -9.895 11.142 1.00 25.94 94 LYS A C 1
ATOM 738 O O . LYS A 1 94 ? -9.071 -9.558 11.122 1.00 27.11 94 LYS A O 1
ATOM 744 N N . PHE A 1 95 ? -7.041 -9.632 10.152 1.00 22.94 95 PHE A N 1
ATOM 745 C CA . PHE A 1 95 ? -7.392 -8.903 8.968 1.00 24.31 95 PHE A CA 1
ATOM 746 C C . PHE A 1 95 ? -8.477 -9.680 8.205 1.00 25.71 95 PHE A C 1
ATOM 747 O O . PHE A 1 95 ? -9.391 -9.081 7.726 1.00 25.42 95 PHE A O 1
ATOM 755 N N . TYR A 1 96 ? -8.405 -10.996 8.150 1.00 24.70 96 TYR A N 1
ATOM 756 C CA . TYR A 1 96 ? -9.469 -11.664 7.414 1.00 24.84 96 TYR A CA 1
ATOM 757 C C . TYR A 1 96 ? -10.828 -11.355 8.105 1.00 28.60 96 TYR A C 1
ATOM 758 O O . TYR A 1 96 ? -11.841 -11.143 7.424 1.00 30.46 96 TYR A O 1
ATOM 767 N N . ARG A 1 97 ? -10.844 -11.402 9.451 1.00 31.12 97 ARG A N 1
ATOM 768 C CA . ARG A 1 97 ? -12.098 -11.214 10.218 1.00 35.62 97 ARG A CA 1
ATOM 769 C C . ARG A 1 97 ? -12.509 -9.787 10.197 1.00 31.51 97 ARG A C 1
ATOM 770 O O . ARG A 1 97 ? -13.711 -9.494 10.144 1.00 31.92 97 ARG A O 1
ATOM 778 N N . ASP A 1 98 ? -11.558 -8.867 10.151 1.00 27.26 98 ASP A N 1
ATOM 779 C CA . ASP A 1 98 ? -11.893 -7.470 10.175 1.00 27.87 98 ASP A CA 1
ATOM 780 C C . ASP A 1 98 ? -12.757 -7.082 8.969 1.00 31.36 98 ASP A C 1
ATOM 781 O O . ASP A 1 98 ? -13.488 -6.105 9.092 1.00 30.64 98 ASP A O 1
ATOM 786 N N . TYR A 1 99 ? -12.622 -7.738 7.813 1.00 30.16 99 TYR A N 1
ATOM 787 C CA . TYR A 1 99 ? -13.361 -7.322 6.612 1.00 30.15 99 TYR A CA 1
ATOM 788 C C . TYR A 1 99 ? -14.316 -8.397 6.132 1.00 29.17 99 TYR A C 1
ATOM 789 O O . TYR A 1 99 ? -14.844 -8.294 5.027 1.00 32.67 99 TYR A O 1
ATOM 798 N N . GLU A 1 100 ? -14.578 -9.386 6.978 1.00 30.20 100 GLU A N 1
ATOM 799 C CA . GLU A 1 100 ? -15.376 -10.548 6.544 1.00 34.20 100 GLU A CA 1
ATOM 800 C C . GLU A 1 100 ? -16.849 -10.124 6.322 1.00 38.47 100 GLU A C 1
ATOM 801 O O . GLU A 1 100 ? -17.566 -10.873 5.672 1.00 38.11 100 GLU A O 1
ATOM 807 N N . ASP A 1 101 ? -17.257 -8.930 6.800 1.00 36.32 101 ASP A N 1
ATOM 808 C CA . ASP A 1 101 ? -18.613 -8.354 6.475 1.00 48.04 101 ASP A CA 1
ATOM 809 C C . ASP A 1 101 ? -18.805 -7.797 5.106 1.00 48.69 101 ASP A C 1
ATOM 810 O O . ASP A 1 101 ? -19.944 -7.662 4.668 1.00 53.49 101 ASP A O 1
ATOM 815 N N . ILE A 1 102 ? -17.719 -7.401 4.440 1.00 42.19 102 ILE A N 1
ATOM 816 C CA . ILE A 1 102 ? -17.831 -6.843 3.103 1.00 38.09 102 ILE A CA 1
ATOM 817 C C . ILE A 1 102 ? -18.017 -8.015 2.172 1.00 43.94 102 ILE A C 1
ATOM 818 O O . ILE A 1 102 ? -17.057 -8.590 1.675 1.00 45.90 102 ILE A O 1
ATOM 823 N N . THR A 1 103 ? -19.270 -8.363 1.893 1.00 41.28 103 THR A N 1
ATOM 824 C CA . THR A 1 103 ? -19.559 -9.563 1.116 1.00 41.02 103 THR A CA 1
ATOM 825 C C . THR A 1 103 ? -19.814 -9.314 -0.391 1.00 37.02 103 THR A C 1
ATOM 826 O O . THR A 1 103 ? -19.974 -10.260 -1.152 1.00 39.60 103 THR A O 1
ATOM 830 N N . GLU A 1 104 ? -19.793 -8.078 -0.824 1.00 38.94 104 GLU A N 1
ATOM 831 C CA . GLU A 1 104 ? -19.788 -7.813 -2.241 1.00 41.88 104 GLU A CA 1
ATOM 832 C C . GLU A 1 104 ? -18.361 -7.595 -2.692 1.00 40.25 104 GLU A C 1
ATOM 833 O O . GLU A 1 104 ? -17.691 -6.702 -2.190 1.00 37.21 104 GLU A O 1
ATOM 839 N N . TYR A 1 105 ? -17.934 -8.406 -3.658 1.00 39.51 105 TYR A N 1
ATOM 840 C CA . TYR A 1 105 ? -16.554 -8.359 -4.205 1.00 36.58 105 TYR A CA 1
ATOM 841 C C . TYR A 1 105 ? -16.214 -7.004 -4.722 1.00 40.36 105 TYR A C 1
ATOM 842 O O . TYR A 1 105 ? -15.093 -6.521 -4.481 1.00 37.32 105 TYR A O 1
ATOM 851 N N . GLU A 1 106 ? -17.123 -6.365 -5.461 1.00 34.53 106 GLU A N 1
ATOM 852 C CA . GLU A 1 106 ? -16.811 -5.042 -5.961 1.00 39.46 106 GLU A CA 1
ATOM 853 C C . GLU A 1 106 ? -16.615 -3.938 -4.885 1.00 33.79 106 GLU A C 1
ATOM 854 O O . GLU A 1 106 ? -15.811 -3.041 -5.098 1.00 34.22 106 GLU A O 1
ATOM 860 N N . VAL A 1 107 ? -17.345 -3.970 -3.773 1.00 34.45 107 VAL A N 1
ATOM 861 C CA . VAL A 1 107 ? -17.154 -3.003 -2.661 1.00 37.57 107 VAL A CA 1
ATOM 862 C C . VAL A 1 107 ? -15.782 -3.306 -1.983 1.00 37.80 107 VAL A C 1
ATOM 863 O O . VAL A 1 107 ? -15.063 -2.426 -1.584 1.00 36.21 107 VAL A O 1
ATOM 867 N N . LEU A 1 108 ? -15.436 -4.573 -1.895 1.00 33.48 108 LEU A N 1
ATOM 868 C CA . LEU A 1 108 ? -14.098 -4.959 -1.385 1.00 32.57 108 LEU A CA 1
ATOM 869 C C . LEU A 1 108 ? -12.946 -4.417 -2.211 1.00 29.32 108 LEU A C 1
ATOM 870 O O . LEU A 1 108 ? -11.987 -3.810 -1.657 1.00 30.86 108 LEU A O 1
ATOM 875 N N . LEU A 1 109 ? -13.044 -4.565 -3.539 1.00 31.20 109 LEU A N 1
ATOM 876 C CA . LEU A 1 109 ? -12.051 -3.951 -4.405 1.00 32.89 109 LEU A CA 1
ATOM 877 C C . LEU A 1 109 ? -12.005 -2.437 -4.319 1.00 31.82 109 LEU A C 1
ATOM 878 O O . LEU A 1 109 ? -10.933 -1.832 -4.427 1.00 28.52 109 LEU A O 1
ATOM 883 N N . ALA A 1 110 ? -13.164 -1.810 -4.189 1.00 31.74 110 ALA A N 1
ATOM 884 C CA . ALA A 1 110 ? -13.206 -0.329 -4.063 1.00 34.68 110 ALA A CA 1
ATOM 885 C C . ALA A 1 110 ? -12.520 0.141 -2.779 1.00 32.43 110 ALA A C 1
ATOM 886 O O . ALA A 1 110 ? -11.837 1.163 -2.746 1.00 29.82 110 ALA A O 1
ATOM 888 N N . ARG A 1 111 ? -12.687 -0.641 -1.714 1.00 32.93 111 ARG A N 1
ATOM 889 C CA . ARG A 1 111 ? -12.093 -0.315 -0.428 1.00 31.96 111 ARG A CA 1
ATOM 890 C C . ARG A 1 111 ? -10.576 -0.437 -0.548 1.00 26.55 111 ARG A C 1
ATOM 891 O O . ARG A 1 111 ? -9.843 0.373 0.001 1.00 27.87 111 ARG A O 1
ATOM 899 N N . LEU A 1 112 ? -10.107 -1.493 -1.209 1.00 27.24 112 LEU A N 1
ATOM 900 C CA . LEU A 1 112 ? -8.667 -1.691 -1.414 1.00 27.49 112 LEU A CA 1
ATOM 901 C C . LEU A 1 112 ? -8.048 -0.519 -2.204 1.00 29.74 112 LEU A C 1
ATOM 902 O O . LEU A 1 112 ? -7.020 0.033 -1.798 1.00 27.83 112 LEU A O 1
ATOM 907 N N . LYS A 1 113 ? -8.707 -0.140 -3.310 1.00 27.82 113 LYS A N 1
ATOM 908 C CA . LYS A 1 113 ? -8.310 1.030 -4.092 1.00 31.47 113 LYS A CA 1
ATOM 909 C C . LYS A 1 113 ? -8.292 2.308 -3.274 1.00 28.75 113 LYS A C 1
ATOM 910 O O . LYS A 1 113 ? -7.337 3.032 -3.338 1.00 29.89 113 LYS A O 1
ATOM 916 N N . GLU A 1 114 ? -9.333 2.585 -2.542 1.00 30.75 114 GLU A N 1
ATOM 917 C CA . GLU A 1 114 ? -9.338 3.792 -1.688 1.00 34.49 114 GLU A CA 1
ATOM 918 C C . GLU A 1 114 ? -8.218 3.768 -0.604 1.00 33.64 114 GLU A C 1
ATOM 919 O O . GLU A 1 114 ? -7.563 4.774 -0.328 1.00 32.11 114 GLU A O 1
ATOM 925 N N . ASN A 1 115 ? -7.936 2.584 -0.045 1.00 28.74 115 ASN A N 1
ATOM 926 C CA . ASN A 1 115 ? -6.841 2.443 0.860 1.00 27.97 115 ASN A CA 1
ATOM 927 C C . ASN A 1 115 ? -5.482 2.783 0.208 1.00 25.65 115 ASN A C 1
ATOM 928 O O . ASN A 1 115 ? -4.637 3.572 0.772 1.00 28.40 115 ASN A O 1
ATOM 933 N N . LYS A 1 116 ? -5.239 2.225 -0.993 1.00 27.07 116 LYS A N 1
ATOM 934 C CA . LYS A 1 116 ? -4.027 2.482 -1.736 1.00 27.79 116 LYS A CA 1
ATOM 935 C C . LYS A 1 116 ? -3.867 3.957 -2.008 1.00 26.35 116 LYS A C 1
ATOM 936 O O . LYS A 1 116 ? -2.762 4.490 -1.884 1.00 27.42 116 LYS A O 1
ATOM 942 N N . GLN A 1 117 ? -4.980 4.612 -2.365 1.00 29.85 117 GLN A N 1
ATOM 943 C CA . GLN A 1 117 ? -4.913 6.059 -2.664 1.00 30.43 117 GLN A CA 1
ATOM 944 C C . GLN A 1 117 ? -4.611 6.865 -1.392 1.00 28.72 117 GLN A C 1
ATOM 945 O O . GLN A 1 117 ? -3.881 7.881 -1.449 1.00 31.00 117 GLN A O 1
ATOM 951 N N . GLN A 1 118 ? -5.206 6.477 -0.271 1.00 30.75 118 GLN A N 1
ATOM 952 C CA . GLN A 1 118 ? -4.878 7.084 1.033 1.00 30.35 118 GLN A CA 1
ATOM 953 C C . GLN A 1 118 ? -3.432 6.889 1.425 1.00 31.34 118 GLN A C 1
ATOM 954 O O . GLN A 1 118 ? -2.829 7.800 1.939 1.00 29.41 118 GLN A O 1
ATOM 960 N N . LEU A 1 119 ? -2.839 5.774 1.047 1.00 29.32 119 LEU A N 1
ATOM 961 C CA . LEU A 1 119 ? -1.443 5.541 1.378 1.00 27.75 119 LEU A CA 1
ATOM 962 C C . LEU A 1 119 ? -0.504 6.377 0.520 1.00 26.29 119 LEU A C 1
ATOM 963 O O . LEU A 1 119 ? 0.526 6.895 1.034 1.00 29.51 119 LEU A O 1
ATOM 968 N N . VAL A 1 120 ? -0.822 6.476 -0.795 1.00 28.87 120 VAL A N 1
ATOM 969 C CA . VAL A 1 120 ? -0.077 7.335 -1.719 1.00 32.81 120 VAL A CA 1
ATOM 970 C C . VAL A 1 120 ? -0.163 8.791 -1.205 1.00 30.65 120 VAL A C 1
ATOM 971 O O . VAL A 1 120 ? 0.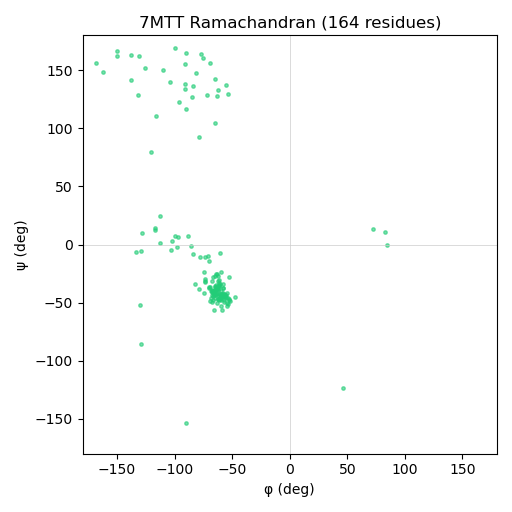859 9.497 -1.168 1.00 31.07 120 VAL A O 1
ATOM 975 N N . ALA A 1 121 ? -1.358 9.225 -0.782 1.00 31.65 121 ALA A N 1
ATOM 976 C CA . ALA A 1 121 ? -1.496 10.597 -0.249 1.00 32.62 121 ALA A CA 1
ATOM 977 C C . ALA A 1 121 ? -0.687 10.810 1.039 1.00 32.83 121 ALA A C 1
ATOM 978 O O . ALA A 1 121 ? -0.094 11.841 1.229 1.00 32.54 121 ALA A O 1
ATOM 980 N N . LEU A 1 122 ? -0.658 9.821 1.918 1.00 30.84 122 LEU A N 1
ATOM 981 C CA . LEU A 1 122 ? 0.197 9.811 3.049 1.00 28.56 122 LEU A CA 1
ATOM 982 C C . LEU A 1 122 ? 1.673 10.017 2.719 1.00 30.11 122 LEU A C 1
ATOM 983 O O . LEU A 1 122 ? 2.318 10.867 3.322 1.00 32.27 122 LEU A O 1
ATOM 988 N N . ILE A 1 123 ? 2.209 9.248 1.777 1.00 29.01 123 ILE A N 1
ATOM 989 C CA . ILE A 1 123 ? 3.614 9.340 1.434 1.00 31.73 123 ILE A CA 1
ATOM 990 C C . ILE A 1 123 ? 3.905 10.786 0.899 1.00 33.83 123 ILE A C 1
ATOM 991 O O . ILE A 1 123 ? 4.994 11.378 1.118 1.00 33.00 123 ILE A O 1
ATOM 996 N N . GLU A 1 124 ? 2.912 11.302 0.186 1.00 33.84 124 GLU A N 1
ATOM 997 C CA . GLU A 1 124 ? 3.060 12.596 -0.523 1.00 36.74 124 GLU A CA 1
ATOM 998 C C . GLU A 1 124 ? 3.257 13.714 0.459 1.00 34.68 124 GLU A C 1
ATOM 999 O O . GLU A 1 124 ? 3.931 14.623 0.125 1.00 42.20 124 GLU A O 1
ATOM 1005 N N . ARG A 1 125 ? 2.763 13.598 1.682 1.00 38.41 125 ARG A N 1
ATOM 1006 C CA . ARG A 1 125 ? 2.950 14.595 2.717 1.00 37.56 125 ARG A CA 1
ATOM 1007 C C . ARG A 1 125 ? 4.368 14.622 3.295 1.00 39.44 125 ARG A C 1
ATOM 1008 O O . ARG A 1 125 ? 4.731 15.535 3.942 1.00 36.11 125 ARG A O 1
ATOM 1016 N N . PHE A 1 126 ? 5.213 13.655 3.004 1.00 33.73 126 PHE A N 1
ATOM 1017 C CA . PHE A 1 126 ? 6.523 13.635 3.631 1.00 34.29 126 PHE A CA 1
ATOM 1018 C C . PHE A 1 126 ? 7.563 13.960 2.592 1.00 34.49 126 PHE A C 1
ATOM 1019 O O . PHE A 1 126 ? 7.378 13.623 1.396 1.00 35.65 126 PHE A O 1
ATOM 1027 N N . SER A 1 127 ? 8.679 14.580 3.007 1.00 34.98 127 SER A N 1
ATOM 1028 C CA . SER A 1 127 ? 9.779 14.784 2.052 1.00 35.14 127 SER A CA 1
ATOM 1029 C C . SER A 1 127 ? 10.541 13.484 1.860 1.00 39.28 127 SER A C 1
ATOM 1030 O O . SER A 1 127 ? 10.459 12.564 2.713 1.00 35.78 127 SER A O 1
ATOM 1033 N N . ASN A 1 128 ? 11.343 13.437 0.793 1.00 37.18 128 ASN A N 1
ATOM 1034 C CA . ASN A 1 128 ? 12.236 12.310 0.564 1.00 42.48 128 ASN A CA 1
ATOM 1035 C C . ASN A 1 128 ? 13.176 12.130 1.729 1.00 40.83 128 ASN A C 1
ATOM 1036 O O . ASN A 1 128 ? 13.448 10.995 2.136 1.00 40.01 128 ASN A O 1
ATOM 1041 N N . ASP A 1 129 ? 13.642 13.242 2.321 1.00 40.14 129 ASP A N 1
ATOM 1042 C CA . ASP A 1 129 ? 14.463 13.116 3.529 1.00 39.09 129 ASP A CA 1
ATOM 1043 C C . ASP A 1 129 ? 13.751 12.516 4.782 1.00 34.20 129 ASP A C 1
ATOM 1044 O O . ASP A 1 129 ? 14.377 11.797 5.606 1.00 37.69 129 ASP A O 1
ATOM 1049 N N . GLU A 1 130 ? 12.485 12.884 5.015 1.00 33.22 130 GLU A N 1
ATOM 1050 C CA . GLU A 1 130 ? 11.735 12.300 6.123 1.00 33.91 130 GLU A CA 1
ATOM 1051 C C . GLU A 1 130 ? 11.544 10.777 5.922 1.00 35.01 130 GLU A C 1
ATOM 1052 O O . GLU A 1 130 ? 11.559 10.004 6.865 1.00 36.24 130 GLU A O 1
ATOM 1058 N N . LEU A 1 131 ? 11.334 10.398 4.666 1.00 32.86 131 LEU A N 1
ATOM 1059 C CA . LEU A 1 131 ? 11.057 9.034 4.323 1.00 31.63 131 LEU A CA 1
ATOM 1060 C C . LEU A 1 131 ? 12.290 8.152 4.276 1.00 36.34 131 LEU A C 1
ATOM 1061 O O . LEU A 1 131 ? 12.242 6.984 4.683 1.00 30.17 131 LEU A O 1
ATOM 1066 N N . TYR A 1 132 ? 13.406 8.690 3.774 1.00 34.69 132 TYR A N 1
ATOM 1067 C CA . TYR A 1 132 ? 14.569 7.867 3.463 1.00 35.09 132 TYR A CA 1
ATOM 1068 C C . TYR A 1 132 ? 15.913 8.365 4.062 1.00 38.68 132 TYR A C 1
ATOM 1069 O O . TYR A 1 132 ? 16.860 7.650 3.994 1.00 35.18 132 TYR A O 1
ATOM 1078 N N . GLY A 1 133 ? 15.942 9.527 4.706 1.00 40.73 133 GLY A N 1
ATOM 1079 C CA . GLY A 1 133 ? 17.184 10.094 5.212 1.00 41.62 133 GLY A CA 1
ATOM 1080 C C . GLY A 1 133 ? 17.508 9.928 6.645 1.00 47.85 133 GLY A C 1
ATOM 1081 O O . GLY A 1 133 ? 18.463 10.505 7.085 1.00 52.00 133 GLY A O 1
ATOM 1082 N N . LYS A 1 134 ? 16.732 9.149 7.376 1.00 42.60 134 LYS A N 1
ATOM 1083 C CA . LYS A 1 134 ? 16.900 8.958 8.793 1.00 42.61 134 LYS A CA 1
ATOM 1084 C C . LYS A 1 134 ? 16.013 7.765 9.242 1.00 46.42 134 LYS A C 1
ATOM 1085 O O . LYS A 1 134 ? 14.988 7.492 8.587 1.00 39.21 134 LYS A O 1
ATOM 1091 N N . PRO A 1 135 ? 16.371 7.118 10.375 1.00 49.33 135 PRO A N 1
ATOM 1092 C CA . PRO A 1 135 ? 15.620 5.951 10.891 1.00 45.81 135 PRO A CA 1
ATOM 1093 C C . PRO A 1 135 ? 14.246 6.378 11.412 1.00 44.58 135 PRO A C 1
ATOM 1094 O O . PRO A 1 135 ? 14.054 7.526 11.733 1.00 36.76 135 PRO A O 1
ATOM 1098 N N . TRP A 1 136 ? 13.286 5.461 11.454 1.00 35.73 136 TRP A N 1
ATOM 1099 C CA . TRP A 1 136 ? 11.942 5.751 12.011 1.00 33.28 136 TRP A CA 1
ATOM 1100 C C . TRP A 1 136 ? 11.548 4.660 13.031 1.00 32.42 136 TRP A C 1
ATOM 1101 O O . TRP A 1 136 ? 11.179 4.952 14.131 1.00 30.74 136 TRP A O 1
ATOM 1112 N N . TYR A 1 137 ? 11.644 3.394 12.635 1.00 34.09 137 TYR A N 1
ATOM 1113 C CA . TYR A 1 137 ? 11.435 2.284 13.535 1.00 32.52 137 TYR A CA 1
ATOM 1114 C C . TYR A 1 137 ? 12.761 1.502 13.639 1.00 30.41 137 TYR A C 1
ATOM 1115 O O . TYR A 1 137 ? 13.186 0.867 12.662 1.00 29.96 137 TYR A O 1
ATOM 1124 N N . ASN A 1 138 ? 13.404 1.562 14.802 1.00 41.77 138 ASN A N 1
ATOM 1125 C CA . ASN A 1 138 ? 14.779 1.063 14.966 1.00 42.44 138 ASN A CA 1
ATOM 1126 C C . ASN A 1 138 ? 15.670 1.561 13.813 1.00 40.29 138 ASN A C 1
ATOM 1127 O O . ASN A 1 138 ? 15.713 2.747 13.567 1.00 42.81 138 ASN A O 1
ATOM 1132 N N . LYS A 1 139 ? 16.314 0.681 13.061 1.00 40.17 139 LYS A N 1
ATOM 1133 C CA . LYS A 1 139 ? 17.153 1.163 11.941 1.00 48.73 139 LYS A CA 1
ATOM 1134 C C . LYS A 1 139 ? 16.362 1.442 10.633 1.00 49.02 139 L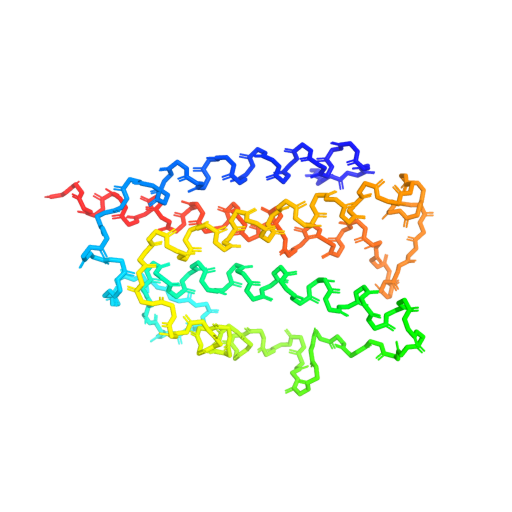YS A C 1
ATOM 1135 O O . LYS A 1 139 ? 16.889 2.011 9.679 1.00 41.86 139 LYS A O 1
ATOM 1141 N N . TRP A 1 140 ? 15.078 1.063 10.601 1.00 38.64 140 TRP A N 1
ATOM 1142 C CA . TRP A 1 140 ? 14.297 1.113 9.393 1.00 35.87 140 TRP A CA 1
ATOM 1143 C C . TRP A 1 140 ? 13.732 2.523 9.201 1.00 28.25 140 TRP A C 1
ATOM 1144 O O . TRP A 1 140 ? 13.214 3.139 10.141 1.00 33.66 140 TRP A O 1
ATOM 1155 N N . THR A 1 141 ? 13.825 2.982 7.983 1.00 30.94 141 THR A N 1
ATOM 1156 C CA . THR A 1 141 ? 13.287 4.258 7.572 1.00 29.58 141 THR A CA 1
ATOM 1157 C C . THR A 1 141 ? 11.783 4.141 7.458 1.00 28.65 141 THR A C 1
ATOM 1158 O O . THR A 1 141 ? 11.218 3.043 7.409 1.00 27.34 141 THR A O 1
ATOM 1162 N N . ARG A 1 142 ? 11.140 5.298 7.496 1.00 30.93 142 ARG A N 1
ATOM 1163 C CA . ARG A 1 142 ? 9.707 5.358 7.342 1.00 26.49 142 ARG A CA 1
ATOM 1164 C C . ARG A 1 142 ? 9.323 4.802 5.984 1.00 27.04 142 ARG A C 1
ATOM 1165 O O . ARG A 1 142 ? 8.367 4.027 5.857 1.00 28.13 142 ARG A O 1
ATOM 1173 N N . GLY A 1 143 ? 10.029 5.215 4.936 1.00 24.62 143 GLY A N 1
ATOM 1174 C CA . GLY A 1 143 ? 9.797 4.692 3.581 1.00 25.57 143 GLY A CA 1
ATOM 1175 C C . GLY A 1 143 ? 9.850 3.185 3.437 1.00 26.22 143 GLY A C 1
ATOM 1176 O O . GLY A 1 143 ? 9.002 2.598 2.787 1.00 25.15 143 GLY A O 1
ATOM 1177 N N . ARG A 1 144 ? 10.870 2.602 4.031 1.00 28.97 144 ARG A N 1
ATOM 1178 C CA . ARG A 1 144 ? 11.019 1.162 4.025 1.00 29.33 144 ARG A CA 1
ATOM 1179 C C . ARG A 1 144 ? 9.883 0.511 4.766 1.00 26.52 144 ARG A C 1
ATOM 1180 O O . ARG A 1 144 ? 9.345 -0.476 4.273 1.00 26.35 144 ARG A O 1
ATOM 1188 N N . MET A 1 145 ? 9.486 1.043 5.920 1.00 24.01 145 MET A N 1
ATOM 1189 C CA . MET A 1 145 ? 8.383 0.460 6.677 1.00 24.74 145 MET A CA 1
ATOM 1190 C C . MET A 1 145 ? 7.044 0.553 5.915 1.00 27.66 145 MET A C 1
ATOM 1191 O O . MET A 1 145 ? 6.203 -0.361 6.000 1.00 26.55 145 MET A O 1
ATOM 1196 N N . ILE A 1 146 ? 6.846 1.633 5.177 1.00 26.65 146 ILE A N 1
ATOM 1197 C CA . ILE A 1 146 ? 5.680 1.751 4.287 1.00 25.37 146 ILE A CA 1
ATOM 1198 C C . ILE A 1 146 ? 5.736 0.747 3.135 1.00 25.49 146 ILE A C 1
ATOM 1199 O O . ILE A 1 146 ? 4.775 0.001 2.819 1.00 25.19 146 ILE A O 1
ATOM 1204 N N . GLN A 1 147 ? 6.924 0.610 2.584 1.00 25.04 147 GLN A N 1
ATOM 1205 C CA . GLN A 1 147 ? 7.091 -0.274 1.469 1.00 26.15 147 GLN A CA 1
ATOM 1206 C C . GLN A 1 147 ? 6.790 -1.713 1.810 1.00 20.98 147 GLN A C 1
ATOM 1207 O O . GLN A 1 147 ? 6.138 -2.441 1.013 1.00 26.34 147 GLN A O 1
ATOM 1213 N N . PHE A 1 148 ? 7.333 -2.128 2.912 1.00 24.05 148 PHE A N 1
ATOM 1214 C CA . PHE A 1 148 ? 7.180 -3.504 3.399 1.00 23.56 148 PHE A CA 1
ATOM 1215 C C . PHE A 1 148 ? 5.689 -3.923 3.485 1.00 25.67 148 PHE A C 1
ATOM 1216 O O . PHE A 1 148 ? 5.344 -5.137 3.378 1.00 27.91 148 PHE A O 1
ATOM 1224 N N . ASN A 1 149 ? 4.815 -2.946 3.684 1.00 25.49 149 ASN A N 1
ATOM 1225 C CA . ASN A 1 149 ? 3.374 -3.210 3.903 1.00 25.39 149 ASN A CA 1
ATOM 1226 C C . ASN A 1 149 ? 2.401 -2.683 2.891 1.00 28.94 149 ASN A C 1
ATOM 1227 O O . ASN A 1 149 ? 1.204 -2.717 3.129 1.00 29.88 149 ASN A O 1
ATOM 1232 N N . THR A 1 150 ? 2.917 -2.235 1.742 1.00 28.65 150 THR A N 1
ATOM 1233 C CA . THR A 1 150 ? 2.181 -1.800 0.591 1.00 29.47 150 THR A CA 1
ATOM 1234 C C . THR A 1 150 ? 2.678 -2.478 -0.687 1.00 30.90 150 THR A C 1
ATOM 1235 O O . THR A 1 150 ? 2.158 -3.500 -1.153 1.00 30.03 150 THR A O 1
ATOM 1239 N N . ALA A 1 151 ? 3.716 -1.909 -1.295 1.00 30.07 151 ALA A N 1
ATOM 1240 C CA . ALA A 1 151 ? 4.242 -2.426 -2.488 1.00 29.35 151 ALA A CA 1
ATOM 1241 C C . ALA A 1 151 ? 4.603 -3.926 -2.330 1.00 28.75 151 ALA A C 1
ATOM 1242 O O . ALA A 1 151 ? 4.344 -4.710 -3.312 1.00 27.25 151 ALA A O 1
ATOM 1244 N N . SER A 1 152 ? 5.199 -4.334 -1.205 1.00 26.29 152 SER A N 1
ATOM 1245 C CA . SER A 1 152 ? 5.643 -5.756 -1.129 1.00 28.22 152 SER A CA 1
ATOM 1246 C C . SER A 1 152 ? 4.446 -6.714 -1.073 1.00 28.15 152 SER A C 1
ATOM 1247 O O . SER A 1 152 ? 4.403 -7.702 -1.798 1.00 28.81 152 SER A O 1
ATOM 1250 N N . PRO A 1 153 ? 3.460 -6.432 -0.184 1.00 26.45 153 PRO A N 1
ATOM 1251 C CA . PRO A 1 153 ? 2.308 -7.373 -0.208 1.00 24.54 153 PRO A CA 1
ATOM 1252 C C . PRO A 1 153 ? 1.500 -7.315 -1.497 1.00 26.58 153 PRO A C 1
ATOM 1253 O O . PRO A 1 153 ? 0.920 -8.342 -1.864 1.00 27.52 153 PRO A O 1
ATOM 1257 N N . TYR A 1 154 ? 1.444 -6.185 -2.207 1.00 26.56 154 TYR A N 1
ATOM 1258 C CA . TYR A 1 154 ? 0.772 -6.133 -3.514 1.00 27.04 154 TYR A CA 1
ATOM 1259 C C . TYR A 1 154 ? 1.387 -7.085 -4.531 1.00 29.81 154 TYR A C 1
ATOM 1260 O O . TYR A 1 154 ? 0.700 -7.832 -5.216 1.00 29.19 154 TYR A O 1
ATOM 1269 N N . LYS A 1 155 ? 2.707 -7.070 -4.602 1.00 30.69 155 LYS A N 1
ATOM 1270 C CA . LYS A 1 155 ? 3.413 -7.992 -5.458 1.00 28.40 155 LYS A CA 1
ATOM 1271 C C . LYS A 1 155 ? 3.233 -9.452 -4.997 1.00 31.23 155 LYS A C 1
ATOM 1272 O O . LYS A 1 155 ? 3.043 -10.342 -5.830 1.00 35.23 155 LYS A O 1
ATOM 1278 N N . ASN A 1 156 ? 3.375 -9.733 -3.705 1.00 28.47 156 ASN A N 1
ATOM 1279 C CA . ASN A 1 156 ? 3.166 -11.075 -3.199 1.00 28.37 156 ASN A CA 1
ATOM 1280 C C . ASN A 1 156 ? 1.780 -11.573 -3.536 1.00 28.16 156 ASN A C 1
ATOM 1281 O O . ASN A 1 156 ? 1.636 -12.747 -3.877 1.00 28.84 156 ASN A O 1
ATOM 1286 N N . ALA A 1 157 ? 0.757 -10.730 -3.356 1.00 26.85 157 ALA A N 1
ATOM 1287 C CA . ALA A 1 157 ? -0.637 -11.106 -3.644 1.00 27.28 157 ALA A CA 1
ATOM 1288 C C . ALA A 1 157 ? -0.804 -11.395 -5.161 1.00 32.58 157 ALA A C 1
ATOM 1289 O O . ALA A 1 157 ? -1.465 -12.366 -5.582 1.00 29.75 157 ALA A O 1
ATOM 1291 N N . SER A 1 158 ? -0.198 -10.554 -6.010 1.00 30.73 158 SER A N 1
ATOM 1292 C CA . SER A 1 158 ? -0.224 -10.819 -7.482 1.00 33.43 158 SER A CA 1
ATOM 1293 C C . SER A 1 158 ? 0.327 -12.201 -7.845 1.00 34.09 158 SER A C 1
ATOM 1294 O O . SER A 1 158 ? -0.274 -12.908 -8.674 1.00 37.79 158 SER A O 1
ATOM 1297 N N . GLY A 1 159 ? 1.456 -12.570 -7.250 1.00 36.28 159 GLY A N 1
ATOM 1298 C CA . GLY A 1 159 ? 2.022 -13.901 -7.399 1.00 38.82 159 GLY A CA 1
ATOM 1299 C C . GLY A 1 159 ? 1.098 -15.007 -6.973 1.00 43.85 159 GLY A C 1
ATOM 1300 O O . GLY A 1 159 ? 0.958 -16.016 -7.669 1.00 38.01 159 GLY A O 1
ATOM 1301 N N . ARG A 1 160 ? 0.427 -14.832 -5.825 1.00 35.26 160 ARG A N 1
ATOM 1302 C CA . ARG A 1 160 ? -0.568 -15.799 -5.392 1.0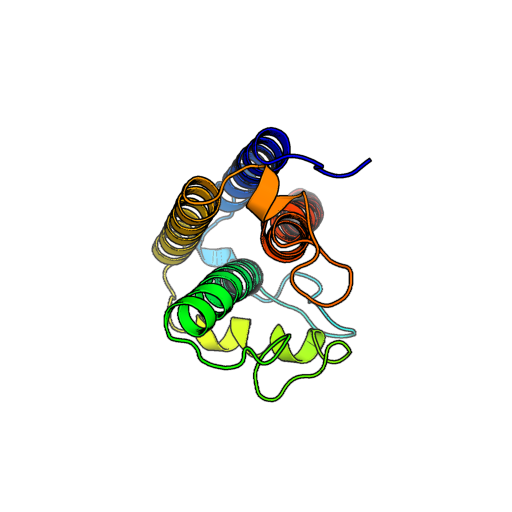0 33.07 160 ARG A CA 1
ATOM 1303 C C . ARG A 1 160 ? -1.716 -15.920 -6.302 1.00 32.02 160 ARG A C 1
ATOM 1304 O O . ARG A 1 160 ? -2.225 -17.055 -6.490 1.00 39.43 160 ARG A O 1
ATOM 1312 N N . LEU A 1 161 ? -2.176 -14.804 -6.887 1.00 31.48 161 LEU A N 1
ATOM 1313 C CA . LEU A 1 161 ? -3.282 -14.807 -7.829 1.00 32.86 161 LEU A CA 1
ATOM 1314 C C . LEU A 1 161 ? -2.907 -15.469 -9.185 1.00 43.74 161 LEU A C 1
ATOM 1315 O O . LEU A 1 161 ? -3.751 -16.137 -9.838 1.00 40.51 161 LEU A O 1
ATOM 1320 N N . ASN A 1 162 ? -1.666 -15.228 -9.610 1.00 42.07 162 ASN A N 1
ATOM 1321 C CA . ASN A 1 162 ? -1.075 -15.896 -10.754 1.00 47.15 162 ASN A CA 1
ATOM 1322 C C . ASN A 1 162 ? -1.127 -17.413 -10.665 1.00 49.43 162 ASN A C 1
ATOM 1323 O O . ASN A 1 162 ? -1.557 -18.090 -11.597 1.00 47.57 162 ASN A O 1
ATOM 1328 N N . LYS A 1 163 ? -0.687 -17.950 -9.547 1.00 45.54 163 LYS A N 1
ATOM 1329 C CA . LYS A 1 163 ? -0.840 -19.369 -9.346 1.00 51.05 163 LYS A CA 1
ATOM 1330 C C . LYS A 1 163 ? -2.304 -19.844 -9.431 1.00 56.59 163 LYS A C 1
ATOM 1331 O O . LYS A 1 163 ? -2.629 -20.865 -10.045 1.00 57.76 163 LYS A O 1
ATOM 1337 N N . LEU A 1 164 ? -3.209 -19.094 -8.827 1.00 54.64 164 LEU A N 1
ATOM 1338 C CA . LEU A 1 164 ? -4.611 -19.470 -8.880 1.00 49.28 164 LEU A CA 1
ATOM 1339 C C . LEU A 1 164 ? -5.152 -19.503 -10.323 1.00 51.81 164 LEU A C 1
ATOM 1340 O O . LEU A 1 164 ? -5.866 -20.433 -10.683 1.00 50.90 164 LEU A O 1
ATOM 1345 N N . GLN A 1 165 ? -4.851 -18.458 -11.096 1.00 47.62 165 GLN A N 1
ATOM 1346 C CA . GLN A 1 165 ? -5.309 -18.277 -12.481 1.00 58.52 165 GLN A CA 1
ATOM 1347 C C . GLN A 1 165 ? -4.801 -19.370 -13.449 1.00 60.97 165 GLN A C 1
ATOM 1348 O O . GLN A 1 165 ? -5.490 -19.673 -14.445 1.00 55.87 165 GLN A O 1
ATOM 1354 N N . LYS A 1 166 ? -3.643 -19.974 -13.126 1.00 62.80 166 LYS A N 1
ATOM 1355 C CA . LYS A 1 166 ? -3.165 -21.210 -13.777 1.00 64.21 166 LYS A CA 1
ATOM 1356 C C . LYS A 1 166 ? -4.133 -22.346 -13.626 1.00 68.12 166 LYS A C 1
ATOM 1357 O O . LYS A 1 166 ? -4.548 -22.937 -14.626 1.00 71.83 166 LYS A O 1
ATOM 1363 N N . CYS A 1 167 ? -4.473 -22.662 -12.371 1.00 68.70 167 CYS A N 1
ATOM 1364 C CA . CYS A 1 167 ? -5.461 -23.690 -12.057 1.00 68.15 167 CYS A CA 1
ATOM 1365 C C . CYS A 1 167 ? -6.782 -23.483 -12.736 1.00 72.44 167 CYS A C 1
ATOM 1366 O O . CYS A 1 167 ? -7.280 -24.392 -13.391 1.00 79.04 167 CYS A O 1
ATOM 1369 N N . LEU A 1 168 ? -7.352 -22.292 -12.579 1.00 65.91 168 LEU A N 1
ATOM 1370 C CA . LEU A 1 168 ? -8.621 -21.964 -13.244 1.00 71.24 168 LEU A CA 1
ATOM 1371 C C . LEU A 1 168 ? -8.561 -22.027 -14.808 1.00 78.07 168 LEU A C 1
ATOM 1372 O O . LEU A 1 168 ? -9.598 -21.875 -15.450 1.00 77.72 168 LEU A O 1
ATOM 1377 N N . ALA A 1 169 ? -7.373 -22.214 -15.408 1.00 81.11 169 ALA A N 1
ATOM 1378 C CA . ALA A 1 169 ? -7.236 -22.725 -16.799 1.00 83.70 169 ALA A CA 1
ATOM 1379 C C . ALA A 1 169 ? -6.416 -24.054 -16.843 1.00 87.49 169 ALA A C 1
ATOM 1380 O O . ALA A 1 169 ? -5.216 -24.058 -17.146 1.00 86.36 169 ALA A O 1
ATOM 1382 N N . GLU A 1 170 ? -7.083 -25.165 -16.512 1.00 93.59 170 GLU A N 1
ATOM 1383 C CA . GLU A 1 170 ? -6.494 -26.522 -16.515 1.00 88.82 170 GLU A CA 1
ATOM 1384 C C . GLU A 1 170 ? -7.571 -27.535 -16.898 1.00 83.38 170 GLU A C 1
ATOM 1385 O O . GLU A 1 170 ? -7.259 -28.665 -17.261 1.00 72.43 170 GLU A O 1
#

Solvent-accessible surface area: 9250 Å² total; per-residue (Å²): 160,77,24,75,29,44,113,80,0,28,130,24,0,55,70,34,12,73,92,0,26,152,33,1,119,78,8,69,55,150,71,0,84,99,77,75,14,128,6,41,51,209,81,44,83,4,4,0,7,37,1,0,3,36,5,0,3,11,1,55,7,0,39,74,1,12,59,22,65,89,134,71,113,114,30,84,37,0,28,134,57,28,130,98,131,48,64,24,118,0,1,69,55,5,16,144,66,19,117,126,31,101,98,7,121,79,1,18,59,76,0,106,84,4,31,94,86,0,25,51,5,0,93,172,34,55,68,88,67,0,37,48,100,91,55,43,113,156,84,28,23,0,55,5,1,16,66,14,0,3,44,14,4,143,79,0,5,41,46,0,60,129,11,54,124,71,94,83,188

Organism: Escherichia coli (NCBI:txid562)

Nearest PDB structures (foldseek):
  7mtl-assembly1_A  TM=9.970E-01  e=2.234E-24  Escherichia coli
  7mtl-assembly1_B  TM=9.981E-01  e=3.609E-23  Escherichia coli
  5cof-assembly1_A  TM=9.610E-01  e=8.512E-17  Escherichia coli UTI89
  5cog-assembly1_A  TM=8.650E-01  e=1.614E-10  Saccharomyces cerevisiae
  5com-assembly2_B  TM=8.390E-01  e=3.281E-10  Clostridioides difficile 630

Sequence (169 aa):
AVPSSKEELIKAINSNFSLLNKKLESITPQLAFEPLLEGHAKGTTISVANLVSYLIGWGELVLHWHDQEAKGKTIIFPEEGFKWNELGRLAQQKFYRDYEDITEYEVLLARLKENKQQLVALIERFSNDELYGKPWYNKWTRGRMIQFNTASPYKNASGRLNKLQKCLAE

B-factor: mean 35.89, std 12.6, range [19.37, 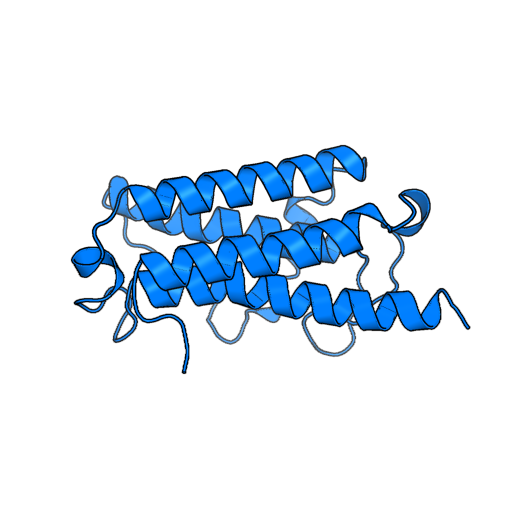93.59]

Foldseek 3Di:
DQDQFLVVLLVLQVVLQVLLLVLLVPDDLVQQADFDFDADDPPDTGGVLLLLLLLLLLLVQLVVQVVCVVVVHDADPPHPPADPVRVRVVSVVSSVVCVPVSGSVVSSVSSVVSSVVLNVVSVPDHRCQQRVADDPVRHGNSRSSSVSGSVSSNVSSVRSVVVVVVVVD

InterPro domains:
  IPR012550 Protein of unknown function DUF1706 [PF08020] (1-166)
  IPR012550 Protein of unknown function DUF1706 [PIRSF031551] (1-168)
  IPR012550 Protein of unknown function DUF1706 [PTHR40658] (1-166)
  IPR034660 DinB/YfiT-like putative metalloenzymes [G3DSA:1.20.120.450] (1-170)

Secondary structure (DSSP, 8-state):
----SHHHHHHHHHHHHHHHHHHHHTS-GGGTTS--EE-SSTT-EE-HHHHHHHHHHHHHHHHHHHHHHHTTPPPPSSBTTB-GGGHHHHHHHHHHHTTT---HHHHHHHHHHHHHHHHHHHHTS-HHHHHSSEEETTEEHHHHHHHTTHHHHHHHHHHHHHHHHHT--

Radius of gyration: 16.13 Å; Cα contacts (8 Å, |Δi|>4): 177; chains: 1; bounding box: 38×41×38 Å